Protein AF-A0A1A8BU71-F1 (afdb_monomer)

Sequence (80 aa):
VPSSTTVRLDLPSSLRVHPVFHVSMVKPVVSSPLCPSPPPPPPARLYKGGFVYTVRKILASRRRGRGVQYLIDWEGYGPE

Structure (mmCIF, N/CA/C/O backbone):
data_AF-A0A1A8BU71-F1
#
_entry.id   AF-A0A1A8BU71-F1
#
loop_
_atom_site.group_PDB
_atom_site.id
_atom_site.type_symbol
_atom_site.label_atom_id
_atom_site.label_alt_id
_atom_site.label_c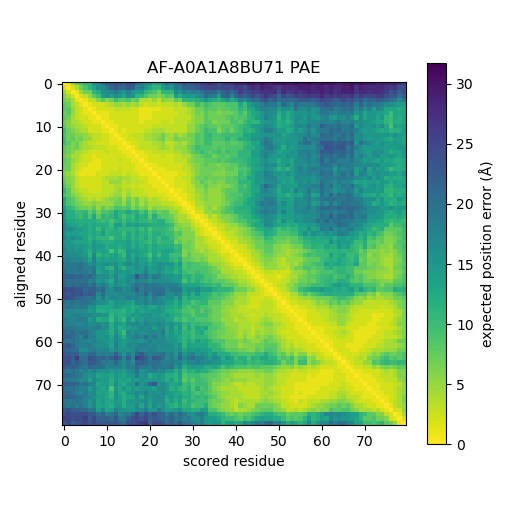omp_id
_atom_site.label_asym_id
_atom_site.label_entity_id
_atom_site.label_seq_id
_atom_site.pdbx_PDB_ins_code
_atom_site.Cartn_x
_atom_site.Cartn_y
_atom_site.Cartn_z
_atom_site.occupancy
_atom_site.B_iso_or_equiv
_atom_site.auth_seq_id
_atom_site.auth_comp_id
_atom_site.auth_asym_id
_atom_site.auth_atom_id
_atom_site.pdbx_PDB_model_num
ATOM 1 N N . VAL A 1 1 ? 4.270 5.312 37.279 1.00 52.91 1 VAL A N 1
ATOM 2 C CA . VAL A 1 1 ? 3.189 6.307 37.458 1.00 52.91 1 VAL A CA 1
ATOM 3 C C . VAL A 1 1 ? 2.881 6.881 36.086 1.00 52.91 1 VAL A C 1
ATOM 5 O O . VAL A 1 1 ? 3.830 7.329 35.455 1.00 52.91 1 VAL A O 1
ATOM 8 N N . PRO A 1 2 ? 1.653 6.775 35.556 1.00 55.78 2 PRO A N 1
ATOM 9 C CA . PRO A 1 2 ? 1.311 7.446 34.307 1.00 55.78 2 PRO A CA 1
ATOM 10 C C . PRO A 1 2 ? 1.344 8.958 34.553 1.00 55.78 2 PRO A C 1
ATOM 12 O O . PRO A 1 2 ? 0.610 9.474 35.392 1.00 55.78 2 PRO A O 1
ATOM 15 N N . SER A 1 3 ? 2.252 9.652 33.877 1.00 68.06 3 SER A N 1
ATOM 16 C CA . SER A 1 3 ? 2.313 11.115 33.862 1.00 68.06 3 SER A CA 1
ATOM 17 C C . SER A 1 3 ? 1.209 11.642 32.937 1.00 68.06 3 SER A C 1
ATOM 19 O O . SER A 1 3 ? 0.828 10.942 31.996 1.00 68.06 3 SER A O 1
ATOM 21 N N . SER A 1 4 ? 0.718 12.870 33.143 1.00 77.75 4 SER A N 1
ATOM 22 C CA . SER A 1 4 ? -0.356 13.482 32.324 1.00 77.75 4 SER A CA 1
ATOM 23 C C . SER A 1 4 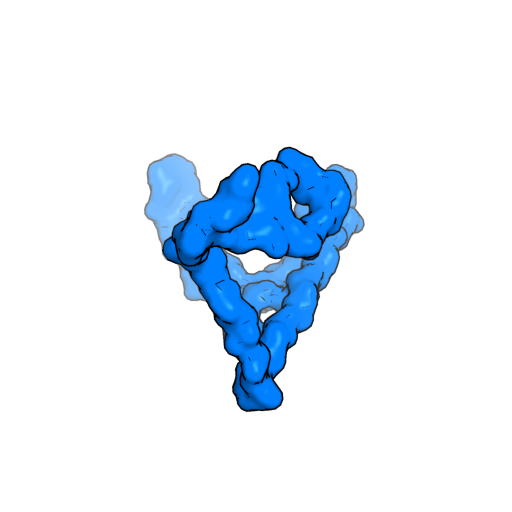? -0.049 13.558 30.818 1.00 77.75 4 SER A C 1
ATOM 25 O O . SER A 1 4 ? -0.939 13.807 30.011 1.00 77.75 4 SER A O 1
ATOM 27 N N . THR A 1 5 ? 1.204 13.316 30.434 1.00 87.56 5 THR A N 1
ATOM 28 C CA . THR A 1 5 ? 1.712 13.360 29.061 1.00 87.56 5 THR A CA 1
ATOM 29 C C . THR A 1 5 ? 1.902 11.988 28.409 1.00 87.56 5 THR A C 1
ATOM 31 O O . THR A 1 5 ? 2.392 11.918 27.281 1.00 87.56 5 THR A O 1
ATOM 34 N N . THR A 1 6 ? 1.530 10.891 29.077 1.00 91.88 6 THR A N 1
ATOM 35 C CA . THR A 1 6 ? 1.715 9.519 28.568 1.00 91.88 6 THR A CA 1
ATOM 36 C C . THR A 1 6 ? 0.422 8.714 28.578 1.00 91.88 6 THR A C 1
ATOM 38 O O . THR A 1 6 ? -0.335 8.770 29.543 1.00 91.88 6 THR A O 1
ATOM 41 N N . VAL A 1 7 ? 0.206 7.915 27.532 1.00 92.00 7 VAL A N 1
ATOM 42 C CA . VAL A 1 7 ? -0.924 6.983 27.408 1.00 92.00 7 VAL A CA 1
ATOM 43 C C . VAL A 1 7 ? -0.421 5.562 27.195 1.00 92.00 7 VAL A C 1
ATOM 45 O O . VAL A 1 7 ? 0.621 5.354 26.570 1.00 92.00 7 VAL A O 1
ATOM 48 N N . ARG A 1 8 ? -1.159 4.575 27.715 1.00 92.75 8 ARG A N 1
ATOM 49 C CA . ARG A 1 8 ? -0.899 3.154 27.470 1.00 92.75 8 ARG A CA 1
ATOM 50 C C . ARG A 1 8 ? -1.898 2.627 26.441 1.00 92.75 8 ARG A C 1
ATOM 52 O O . ARG A 1 8 ? -3.096 2.687 26.691 1.00 92.75 8 ARG A O 1
ATOM 59 N N . LEU A 1 9 ? -1.406 2.139 25.307 1.00 91.62 9 LEU A N 1
ATOM 60 C CA . LEU A 1 9 ? -2.215 1.539 24.246 1.00 91.62 9 LEU A CA 1
ATOM 61 C C . LEU A 1 9 ? -2.324 0.025 24.445 1.00 91.62 9 LEU A C 1
ATOM 63 O O . LEU A 1 9 ? -1.374 -0.617 24.899 1.00 91.62 9 LEU A O 1
ATOM 67 N N . ASP A 1 10 ? -3.468 -0.539 24.069 1.00 92.94 10 ASP A N 1
ATOM 68 C CA . ASP A 1 10 ? -3.658 -1.984 23.977 1.00 92.94 10 ASP A CA 1
ATOM 69 C C . ASP A 1 10 ? -3.170 -2.462 22.604 1.00 92.94 10 ASP A C 1
ATOM 71 O O . ASP A 1 10 ? -3.861 -2.334 21.593 1.00 92.94 10 ASP A O 1
ATOM 75 N N . LEU A 1 11 ? -1.905 -2.885 22.545 1.00 92.06 11 LEU A N 1
ATOM 76 C CA . LEU A 1 11 ? -1.250 -3.278 21.300 1.00 92.06 11 LEU A CA 1
ATOM 77 C C . LEU A 1 11 ? -1.255 -4.801 21.122 1.00 92.06 11 LEU A C 1
ATOM 79 O O . LEU A 1 11 ? -0.980 -5.527 22.081 1.00 92.06 11 LEU A O 1
ATOM 83 N N . PRO A 1 12 ? -1.431 -5.299 19.883 1.00 94.25 12 PRO A N 1
ATOM 84 C CA . PRO A 1 12 ? -1.203 -6.702 19.568 1.00 94.25 12 PRO A CA 1
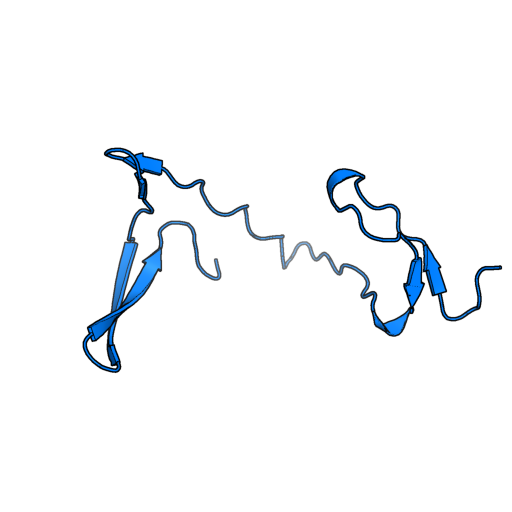ATOM 85 C C . PRO A 1 12 ? 0.208 -7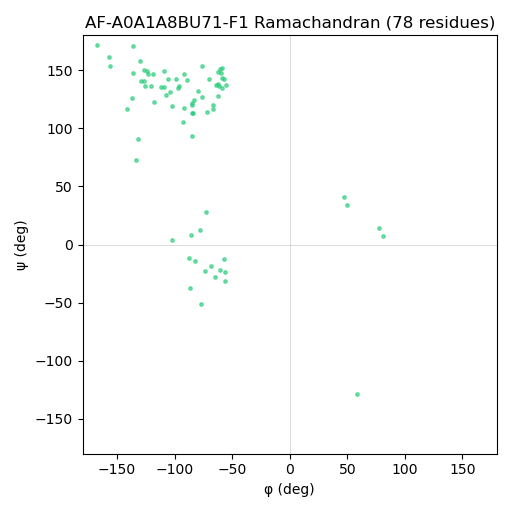.152 19.966 1.00 94.25 12 PRO A C 1
ATOM 87 O O . PRO A 1 12 ? 1.200 -6.476 19.679 1.00 94.25 12 PRO A O 1
ATOM 90 N N . SER A 1 13 ? 0.314 -8.347 20.552 1.00 89.44 13 SER A N 1
ATOM 91 C CA . SER A 1 13 ? 1.593 -8.932 20.987 1.00 89.44 13 SER A CA 1
ATOM 92 C C . SER A 1 13 ? 2.592 -9.150 19.842 1.00 89.44 13 SER A C 1
ATOM 94 O O . SER A 1 13 ? 3.802 -9.190 20.072 1.00 89.44 13 SER A O 1
ATOM 96 N N . SER A 1 14 ? 2.106 -9.233 18.601 1.00 94.19 14 SER A N 1
ATOM 97 C CA . SER A 1 14 ? 2.917 -9.373 17.389 1.00 94.19 14 SER A CA 1
ATOM 98 C C . SER A 1 14 ? 3.806 -8.162 17.098 1.00 94.19 14 SER A C 1
ATOM 100 O O . SER A 1 14 ? 4.867 -8.332 16.501 1.00 94.19 14 SER A O 1
ATOM 102 N N . LEU A 1 15 ? 3.417 -6.956 17.532 1.00 91.12 15 LEU A N 1
ATOM 103 C CA . LEU A 1 15 ? 4.158 -5.728 17.230 1.00 91.12 15 LEU A CA 1
ATOM 104 C C . LEU A 1 15 ? 5.468 -5.609 18.020 1.00 91.12 15 LEU A C 1
ATOM 106 O O . LEU A 1 15 ? 6.373 -4.918 17.566 1.00 91.12 15 LEU A O 1
ATOM 110 N N . ARG A 1 16 ? 5.601 -6.287 19.173 1.00 91.00 16 ARG A N 1
ATOM 111 C CA . ARG A 1 16 ? 6.805 -6.255 20.034 1.00 91.00 16 ARG A CA 1
ATOM 112 C C . ARG A 1 16 ? 7.314 -4.831 20.362 1.00 91.00 16 ARG A C 1
ATOM 114 O O . ARG A 1 16 ? 8.515 -4.622 20.504 1.00 91.00 16 ARG A O 1
ATOM 121 N N . VAL A 1 17 ? 6.411 -3.855 20.507 1.00 93.62 17 VAL A N 1
ATOM 122 C CA . VAL A 1 17 ? 6.721 -2.459 20.889 1.00 93.62 17 VAL A CA 1
ATOM 123 C C . VAL A 1 17 ? 6.230 -2.177 22.313 1.00 93.62 17 VAL A C 1
ATOM 125 O O . VAL A 1 17 ? 5.231 -2.746 22.753 1.00 93.62 17 VAL A O 1
ATOM 128 N N . HIS A 1 18 ? 6.915 -1.289 23.043 1.00 92.00 18 HIS A N 1
ATOM 129 C CA . HIS A 1 18 ? 6.486 -0.864 24.377 1.00 92.00 18 HIS A CA 1
ATOM 130 C C . HIS A 1 18 ? 5.118 -0.151 24.310 1.00 92.00 18 HIS A C 1
ATOM 132 O O . HIS A 1 18 ? 4.983 0.821 23.570 1.00 92.00 18 HIS A O 1
ATOM 138 N N . PRO A 1 19 ? 4.108 -0.551 25.10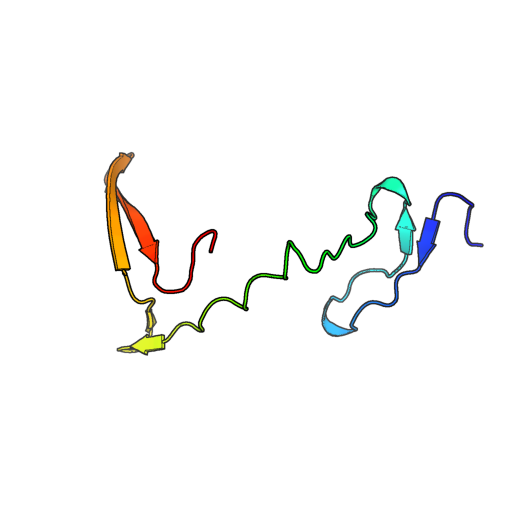7 1.00 93.38 19 PRO A N 1
ATOM 139 C CA . PRO A 1 19 ? 2.732 -0.068 24.962 1.00 93.38 19 PRO A CA 1
ATOM 140 C C . PRO A 1 19 ? 2.489 1.340 25.526 1.00 93.38 19 PRO A C 1
ATOM 142 O O . PRO A 1 19 ? 1.340 1.725 25.692 1.00 93.38 19 PRO A O 1
ATOM 145 N N . VAL A 1 20 ? 3.525 2.110 25.868 1.00 93.81 20 VAL A N 1
ATOM 146 C CA . VAL A 1 20 ? 3.388 3.436 26.501 1.00 93.81 20 VAL A CA 1
ATOM 147 C C . VAL A 1 20 ? 3.994 4.478 25.581 1.00 93.81 20 VAL A C 1
ATOM 149 O O . VAL A 1 20 ? 5.173 4.388 25.250 1.00 93.81 20 VAL A O 1
ATOM 152 N N . PHE A 1 21 ? 3.185 5.461 25.200 1.00 92.56 21 PHE A N 1
ATOM 153 C CA . PHE A 1 21 ? 3.539 6.502 24.242 1.00 92.56 21 PHE A CA 1
ATOM 154 C C . PHE A 1 21 ? 3.296 7.880 24.845 1.00 92.56 21 PHE A C 1
ATOM 156 O O . PHE A 1 21 ? 2.398 8.068 25.668 1.00 92.56 21 PHE A O 1
ATOM 163 N N . HIS A 1 22 ? 4.079 8.862 24.408 1.00 93.94 22 HIS A N 1
ATOM 164 C CA . HIS A 1 22 ? 3.783 10.262 24.689 1.00 93.94 22 HIS A CA 1
ATOM 165 C C . HIS A 1 22 ? 2.538 10.697 23.900 1.00 93.94 22 HIS A C 1
ATOM 167 O O . HIS A 1 22 ? 2.383 10.303 22.743 1.00 93.94 22 HIS A O 1
ATOM 173 N N . VAL A 1 23 ? 1.674 11.535 24.483 1.00 90.88 23 VAL A N 1
ATOM 174 C CA . VAL A 1 23 ? 0.392 11.952 23.871 1.00 90.88 23 VAL A CA 1
ATOM 175 C C . VAL A 1 23 ? 0.582 12.583 22.482 1.00 90.88 23 VAL A C 1
ATOM 177 O O . VAL A 1 23 ? -0.249 12.382 21.606 1.00 90.88 23 VAL A O 1
ATOM 180 N N . SER A 1 24 ? 1.706 13.264 22.224 1.00 92.19 24 SER A N 1
ATOM 181 C CA . SER A 1 24 ? 2.011 13.838 20.898 1.00 92.19 24 SER A CA 1
ATOM 182 C C . SER A 1 24 ? 2.296 12.808 19.794 1.00 92.19 24 SER A C 1
ATOM 184 O O . SER A 1 24 ? 2.251 13.160 18.617 1.00 92.19 24 SER A O 1
ATOM 186 N N . MET A 1 25 ? 2.612 11.557 20.149 1.00 91.38 25 MET A N 1
ATOM 187 C CA . MET A 1 25 ? 2.864 10.474 19.189 1.00 91.38 25 MET A CA 1
ATOM 188 C C . MET A 1 25 ? 1.581 9.745 18.778 1.00 91.38 25 MET A C 1
ATOM 190 O O . MET A 1 25 ? 1.606 8.945 17.846 1.00 91.38 25 MET A O 1
ATOM 194 N N . VAL A 1 26 ? 0.470 9.995 19.474 1.00 92.00 26 VAL A N 1
ATOM 195 C CA . VAL A 1 26 ? -0.802 9.307 19.251 1.00 92.00 26 VAL A CA 1
ATOM 196 C C . VAL A 1 26 ? -1.789 10.279 18.617 1.00 92.00 26 VAL A C 1
ATOM 198 O O . VAL A 1 26 ? -1.917 11.424 19.041 1.00 92.00 26 VAL A O 1
ATOM 201 N N . LYS A 1 27 ? -2.506 9.817 17.592 1.00 88.69 27 LYS A N 1
ATOM 202 C CA . LYS A 1 27 ? -3.632 10.541 16.999 1.00 88.69 27 LYS A CA 1
ATOM 203 C C . LYS A 1 27 ? -4.891 9.685 17.113 1.00 88.69 27 LYS A C 1
ATOM 205 O O . LYS A 1 27 ? -4.806 8.486 16.845 1.00 88.69 27 LYS A O 1
ATOM 210 N N . PRO A 1 28 ? -6.041 10.264 17.498 1.00 84.25 28 PRO A N 1
ATOM 211 C CA . PRO A 1 28 ? -7.297 9.533 17.488 1.00 84.25 28 PRO A CA 1
ATOM 212 C C . PRO A 1 28 ? -7.621 9.091 16.060 1.00 84.25 28 PRO A C 1
ATOM 214 O O . PRO A 1 28 ? -7.463 9.858 15.107 1.00 84.25 28 PRO A O 1
ATOM 217 N N . VAL A 1 29 ? -8.069 7.845 15.919 1.00 83.44 29 VAL A N 1
ATOM 218 C CA . VAL A 1 29 ? -8.554 7.334 14.638 1.00 83.44 29 VAL A CA 1
ATOM 219 C C . VAL A 1 29 ? -9.893 8.004 14.354 1.00 83.44 29 VAL A C 1
ATOM 221 O O . VAL A 1 29 ? -10.868 7.784 15.069 1.00 83.44 29 VAL A O 1
ATOM 224 N N . VAL A 1 30 ? -9.939 8.831 13.313 1.00 79.12 30 VAL A N 1
ATOM 225 C CA . VAL A 1 30 ? -11.184 9.417 12.814 1.00 79.12 30 VAL A CA 1
ATOM 226 C C . VAL A 1 30 ? -11.708 8.492 11.726 1.00 79.12 30 VAL A C 1
ATOM 228 O O . VAL A 1 30 ? -11.146 8.440 10.635 1.00 79.12 30 VAL A O 1
ATOM 231 N N . SER A 1 31 ? -12.759 7.737 12.037 1.00 78.75 31 SER A N 1
ATOM 232 C CA . SER A 1 31 ? -13.517 6.993 11.029 1.00 78.75 31 SER A CA 1
ATOM 233 C C . SER A 1 31 ? -14.743 7.810 10.637 1.00 78.75 31 SER A C 1
ATOM 235 O O . SER A 1 31 ? -15.416 8.387 11.489 1.00 78.75 31 SER A O 1
ATOM 237 N N . SER A 1 32 ? -15.008 7.905 9.339 1.00 79.62 32 SER A N 1
ATOM 238 C CA . SER A 1 32 ? -16.201 8.557 8.805 1.00 79.62 32 SER A CA 1
ATOM 239 C C . SER A 1 32 ? -16.905 7.568 7.886 1.00 79.62 32 SER A C 1
ATOM 241 O O . SER A 1 32 ? -16.227 6.957 7.061 1.00 79.62 32 SER A O 1
ATOM 243 N N . PRO A 1 33 ? -18.242 7.435 7.946 1.00 79.38 33 PRO A N 1
ATOM 244 C CA . PRO A 1 33 ? -18.989 6.675 6.943 1.00 79.38 33 PRO A CA 1
ATOM 245 C C . PRO A 1 33 ? -18.743 7.177 5.512 1.00 79.38 33 PRO A C 1
ATOM 247 O O . PRO A 1 33 ? -18.900 6.422 4.561 1.00 79.38 33 PRO A O 1
ATOM 250 N N . LEU A 1 34 ? -18.335 8.445 5.366 1.00 82.81 34 LEU A N 1
ATOM 251 C CA . LEU A 1 34 ? -17.987 9.063 4.085 1.00 82.81 34 LEU A CA 1
ATOM 252 C C . LEU A 1 34 ? -16.551 8.753 3.627 1.00 82.81 34 LEU A C 1
ATOM 254 O O . LEU A 1 34 ? -16.227 8.995 2.471 1.00 82.81 34 LEU A O 1
ATOM 258 N N . CYS A 1 35 ? -15.699 8.232 4.517 1.00 76.19 35 CYS A N 1
ATOM 259 C CA . CYS A 1 35 ? -14.312 7.854 4.236 1.00 76.19 35 CYS A CA 1
ATOM 260 C C . CYS A 1 35 ? -14.036 6.456 4.821 1.00 76.19 35 CYS A C 1
ATOM 262 O O . CYS A 1 35 ? -13.380 6.353 5.867 1.00 76.19 35 CYS A O 1
ATOM 264 N N . PRO A 1 36 ? -14.572 5.382 4.212 1.00 79.75 36 PRO A N 1
ATOM 265 C CA . PRO A 1 36 ? -14.278 4.026 4.655 1.00 79.75 36 PRO A CA 1
ATOM 266 C C . PRO A 1 36 ? -12.773 3.740 4.548 1.00 79.75 36 PRO A C 1
ATOM 268 O O . PRO A 1 36 ? -12.080 4.299 3.699 1.00 79.75 36 PRO A O 1
ATOM 271 N N . SER A 1 37 ? -12.258 2.858 5.412 1.00 76.00 37 SER A N 1
ATOM 272 C CA . SER A 1 37 ? -10.895 2.348 5.233 1.00 76.00 37 SER A CA 1
ATOM 273 C C . SER A 1 37 ? -10.805 1.662 3.870 1.00 76.00 37 SER A C 1
ATOM 275 O O . SER A 1 37 ? -11.690 0.854 3.568 1.00 76.00 37 SER A O 1
ATOM 277 N N . PRO A 1 38 ? -9.752 1.918 3.075 1.00 74.69 38 PRO A N 1
ATOM 278 C CA . PRO A 1 38 ? -9.563 1.195 1.831 1.00 74.69 38 PRO A CA 1
ATOM 279 C C . PRO A 1 38 ? -9.445 -0.308 2.126 1.00 74.69 38 PRO A C 1
ATOM 281 O O . PRO A 1 38 ? -8.951 -0.692 3.202 1.00 74.69 38 PRO A O 1
ATOM 284 N N . PRO A 1 39 ? -9.913 -1.172 1.208 1.00 77.12 39 PRO A N 1
ATOM 285 C CA . PRO A 1 39 ? -9.735 -2.607 1.343 1.00 77.12 39 PRO A CA 1
ATOM 286 C C . PRO A 1 39 ? -8.238 -2.944 1.429 1.00 77.12 39 PRO A C 1
ATOM 288 O O . PRO A 1 39 ? -7.400 -2.212 0.890 1.00 77.12 39 PRO A O 1
ATOM 291 N N . PRO A 1 40 ? -7.869 -4.045 2.106 1.00 78.06 40 PRO A N 1
ATOM 292 C CA . PRO A 1 40 ? -6.483 -4.468 2.136 1.00 78.06 40 PRO A CA 1
ATOM 293 C C . PRO A 1 40 ? -5.990 -4.711 0.702 1.00 78.06 40 PRO A C 1
ATOM 295 O O . PRO A 1 40 ? -6.743 -5.229 -0.129 1.00 78.06 40 PRO A O 1
ATOM 298 N N . PRO A 1 41 ? -4.728 -4.366 0.409 1.00 79.06 41 PRO A N 1
ATOM 299 C CA . PRO A 1 41 ? -4.166 -4.589 -0.910 1.00 79.06 41 PRO A CA 1
ATOM 300 C C . PRO A 1 41 ? -4.237 -6.078 -1.304 1.00 79.06 41 PRO A C 1
ATOM 302 O O . PRO A 1 41 ? -4.022 -6.945 -0.448 1.00 79.06 41 PRO A O 1
ATOM 305 N N . PRO A 1 42 ? -4.502 -6.412 -2.581 1.00 81.69 42 PRO A N 1
ATOM 306 C CA . PRO A 1 42 ? -4.613 -7.800 -3.009 1.00 81.69 42 PRO A CA 1
ATOM 307 C C . PRO A 1 42 ? -3.283 -8.546 -2.837 1.00 81.69 42 PRO A C 1
ATOM 309 O O . PRO A 1 42 ? -2.231 -8.011 -3.186 1.00 81.69 42 PRO A O 1
ATOM 312 N N . PRO A 1 43 ? -3.286 -9.794 -2.340 1.00 82.31 43 PRO A N 1
ATOM 313 C CA . PRO A 1 43 ? -2.054 -10.521 -2.058 1.00 82.31 43 PRO A CA 1
ATOM 314 C C . PRO A 1 43 ? -1.225 -10.754 -3.325 1.00 82.31 43 PRO A C 1
ATOM 316 O O . PRO A 1 43 ? -1.756 -10.939 -4.424 1.00 82.31 43 PRO A O 1
ATOM 319 N N . ALA A 1 44 ? 0.098 -10.785 -3.161 1.00 83.19 44 ALA A N 1
ATOM 320 C CA . ALA A 1 44 ? 1.005 -11.117 -4.248 1.00 83.19 44 ALA A CA 1
ATOM 321 C C . ALA A 1 44 ? 0.760 -12.553 -4.739 1.00 83.19 44 ALA A C 1
ATOM 323 O O . ALA A 1 44 ? 0.577 -13.476 -3.941 1.00 83.19 44 ALA A O 1
ATOM 324 N N . ARG A 1 45 ? 0.781 -12.762 -6.058 1.00 86.31 45 ARG A N 1
ATOM 325 C CA . ARG A 1 45 ? 0.598 -14.091 -6.660 1.00 86.31 45 ARG A CA 1
ATOM 326 C C . ARG A 1 45 ? 1.950 -14.782 -6.788 1.00 86.31 45 ARG A C 1
ATOM 328 O O . ARG A 1 45 ? 2.932 -14.136 -7.137 1.00 86.31 45 ARG A O 1
ATOM 335 N N . LEU A 1 46 ? 2.014 -16.089 -6.548 1.00 88.31 46 LEU A N 1
ATOM 336 C CA . LEU A 1 46 ? 3.229 -16.858 -6.811 1.00 88.31 46 LEU A CA 1
ATOM 337 C C . LEU A 1 46 ? 3.250 -17.285 -8.283 1.00 88.31 46 LEU A C 1
ATOM 339 O O . LEU A 1 46 ? 2.362 -18.005 -8.737 1.00 88.31 46 LEU A O 1
ATOM 343 N N . TYR A 1 47 ? 4.265 -16.861 -9.029 1.00 85.06 47 TYR A N 1
ATOM 344 C CA . TYR A 1 47 ? 4.467 -17.259 -10.419 1.00 85.06 47 TYR A CA 1
ATOM 345 C 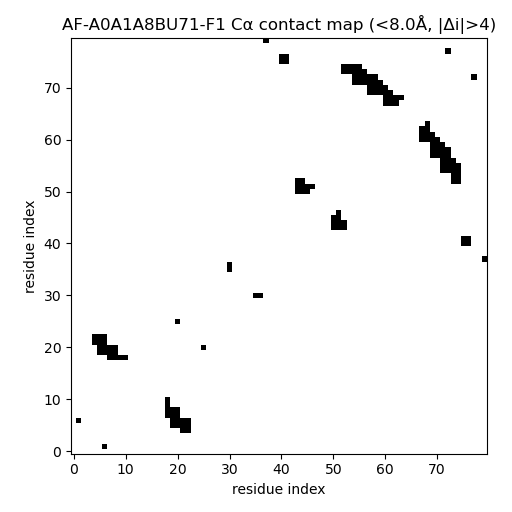C . TYR A 1 47 ? 5.943 -17.562 -10.668 1.00 85.06 47 TYR A C 1
ATOM 347 O O . TYR A 1 47 ? 6.811 -16.745 -10.371 1.00 85.06 47 TYR A O 1
ATOM 355 N N . LYS A 1 48 ? 6.232 -18.756 -11.202 1.00 85.69 48 LYS A N 1
ATOM 356 C CA . LYS A 1 48 ? 7.597 -19.236 -11.503 1.00 85.69 48 LYS A CA 1
ATOM 357 C C . LYS A 1 48 ? 8.609 -19.025 -10.357 1.00 85.69 48 LYS A C 1
ATOM 359 O O . LYS A 1 48 ? 9.751 -18.653 -10.595 1.00 85.69 48 LYS A O 1
ATOM 364 N N . GLY A 1 49 ? 8.185 -19.262 -9.114 1.00 88.00 49 GLY A N 1
ATOM 365 C CA . GLY A 1 49 ? 9.052 -19.160 -7.932 1.00 88.00 49 GLY A CA 1
ATOM 366 C C . GLY A 1 49 ? 9.259 -17.742 -7.389 1.00 88.00 49 GLY A C 1
ATOM 367 O O . GLY A 1 49 ? 10.058 -17.568 -6.475 1.00 88.00 49 GLY A O 1
ATOM 368 N N . GLY A 1 50 ? 8.543 -16.739 -7.910 1.00 87.44 50 GLY A N 1
ATOM 369 C CA . GLY A 1 50 ? 8.588 -15.362 -7.418 1.00 87.44 50 GLY A CA 1
ATOM 370 C C . GLY A 1 50 ? 7.202 -14.774 -7.163 1.00 87.44 50 GLY A C 1
ATOM 371 O O . GLY A 1 50 ? 6.202 -15.222 -7.725 1.00 87.44 50 GLY A O 1
ATOM 372 N N . PHE A 1 51 ? 7.149 -13.753 -6.310 1.00 87.81 51 PHE A N 1
ATOM 373 C CA . PHE A 1 51 ? 5.945 -12.953 -6.109 1.00 87.81 51 PHE A CA 1
ATOM 374 C C . PHE A 1 51 ? 5.758 -11.983 -7.276 1.00 87.81 51 PHE A C 1
ATOM 376 O O . PHE A 1 51 ? 6.660 -11.211 -7.603 1.00 87.81 51 PHE A O 1
ATOM 383 N N . VAL A 1 52 ? 4.579 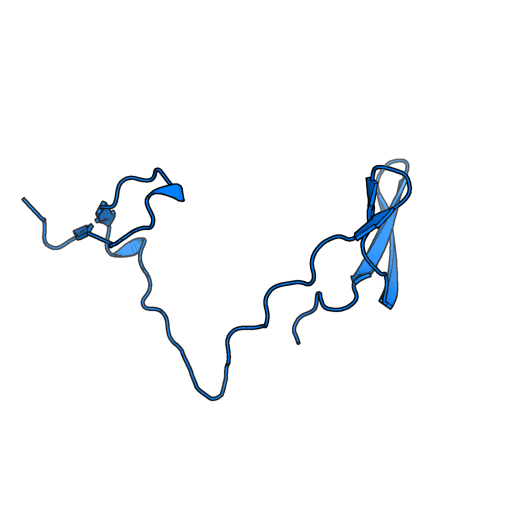-12.017 -7.891 1.00 89.75 52 VAL A N 1
ATOM 384 C CA . VAL A 1 52 ? 4.189 -11.140 -8.994 1.00 89.75 52 VAL A CA 1
ATOM 385 C C . VAL A 1 52 ? 2.902 -10.394 -8.663 1.00 89.75 52 VAL A C 1
ATOM 387 O O . VAL A 1 52 ? 2.020 -10.896 -7.961 1.00 89.75 52 VAL A O 1
ATOM 390 N N . TYR A 1 53 ? 2.796 -9.191 -9.217 1.00 88.06 53 TYR A N 1
ATOM 391 C CA . TYR A 1 53 ? 1.638 -8.314 -9.100 1.00 88.06 53 TYR A CA 1
ATOM 392 C C . TYR A 1 53 ? 1.062 -8.071 -10.491 1.00 88.06 53 TYR A C 1
ATOM 394 O O . TYR A 1 53 ? 1.798 -8.041 -11.480 1.00 88.06 53 TYR A O 1
ATOM 402 N N . THR A 1 54 ? -0.258 -7.921 -10.573 1.00 89.06 54 THR A N 1
ATOM 403 C CA . THR A 1 54 ? -0.919 -7.675 -11.858 1.00 89.06 54 THR A CA 1
ATOM 404 C C . THR A 1 54 ? -0.840 -6.188 -12.183 1.00 89.06 54 THR A C 1
ATOM 406 O O . THR A 1 54 ? -1.225 -5.340 -11.380 1.00 89.06 54 THR A O 1
ATOM 409 N N . VAL A 1 55 ? -0.280 -5.873 -13.349 1.00 90.69 55 VAL A N 1
ATOM 410 C CA . VAL A 1 55 ? -0.168 -4.502 -13.851 1.00 90.69 55 VAL A CA 1
ATOM 411 C C . VAL A 1 55 ? -1.462 -4.147 -14.567 1.00 90.69 55 VAL A C 1
ATOM 413 O O . VAL A 1 55 ? -1.810 -4.806 -15.545 1.00 90.69 55 VAL A O 1
ATOM 416 N N . ARG A 1 56 ? -2.140 -3.086 -14.122 1.00 90.69 56 ARG A N 1
ATOM 417 C CA . ARG A 1 56 ? -3.284 -2.513 -14.838 1.00 90.69 56 ARG A CA 1
ATOM 418 C C . ARG A 1 56 ? -2.803 -1.688 -16.028 1.00 90.69 56 ARG A C 1
ATOM 420 O O . ARG A 1 56 ? -3.266 -1.890 -17.148 1.00 90.69 56 ARG A O 1
ATOM 427 N N . LYS A 1 57 ? -1.865 -0.761 -15.799 1.00 93.12 57 LYS A N 1
ATOM 428 C CA . LYS A 1 57 ? -1.327 0.123 -16.845 1.00 93.12 57 LYS A CA 1
ATOM 429 C C . LYS A 1 57 ? 0.067 0.647 -16.495 1.00 93.12 57 LYS A C 1
ATOM 431 O O . LYS A 1 57 ? 0.417 0.808 -15.334 1.00 93.12 57 LYS A O 1
ATOM 436 N N . ILE A 1 58 ? 0.863 0.975 -17.511 1.00 94.50 58 ILE A N 1
ATOM 437 C CA . ILE A 1 58 ? 2.076 1.786 -17.343 1.00 94.50 58 ILE A CA 1
ATOM 438 C C . ILE A 1 58 ? 1.698 3.253 -17.565 1.00 94.50 58 ILE A C 1
ATOM 440 O O . ILE A 1 58 ? 1.250 3.625 -18.649 1.00 94.50 58 ILE A O 1
ATOM 444 N N . LEU A 1 59 ? 1.859 4.079 -16.535 1.00 95.44 59 LEU A N 1
ATOM 445 C CA . LEU A 1 59 ? 1.480 5.493 -16.555 1.00 95.44 59 LEU A CA 1
ATOM 446 C C . LEU A 1 59 ? 2.584 6.385 -17.120 1.00 95.44 59 LEU A C 1
ATOM 448 O O . LEU A 1 59 ? 2.302 7.350 -17.821 1.00 95.44 59 LEU A O 1
ATOM 452 N N . ALA A 1 60 ? 3.842 6.075 -16.812 1.00 96.19 60 ALA A N 1
ATOM 453 C CA . ALA A 1 60 ? 4.981 6.857 -17.275 1.00 96.19 60 ALA A CA 1
ATOM 454 C C . ALA A 1 60 ? 6.263 6.024 -17.284 1.00 96.19 60 ALA A C 1
ATOM 456 O O . ALA A 1 60 ? 6.383 5.020 -16.583 1.00 96.19 60 ALA A O 1
ATOM 457 N N . SER A 1 61 ? 7.257 6.492 -18.032 1.00 96.56 61 SER A N 1
ATOM 458 C CA . SER A 1 61 ? 8.621 5.970 -17.998 1.00 96.56 61 SER A CA 1
ATOM 459 C C . SER A 1 61 ? 9.603 7.114 -17.807 1.00 96.56 61 SER A C 1
ATOM 461 O O . SER A 1 61 ? 9.443 8.169 -18.419 1.00 96.56 61 SER A O 1
ATOM 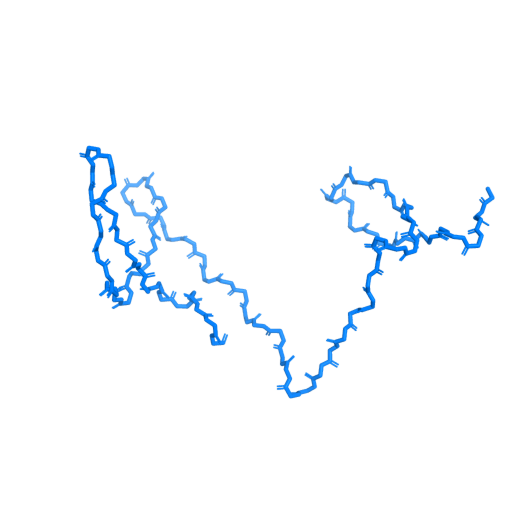463 N N . ARG A 1 62 ? 10.651 6.904 -17.014 1.00 97.06 62 ARG A N 1
ATOM 464 C CA . ARG A 1 62 ? 11.752 7.863 -16.876 1.00 97.06 62 ARG A CA 1
ATOM 465 C C . ARG A 1 62 ? 13.099 7.160 -16.892 1.00 97.06 62 ARG A C 1
ATOM 467 O O . ARG A 1 62 ? 13.231 6.058 -16.363 1.00 97.06 62 ARG A O 1
ATOM 474 N N . ARG A 1 63 ? 14.126 7.819 -17.428 1.00 97.00 63 ARG A N 1
ATOM 475 C CA . ARG A 1 63 ? 15.517 7.378 -17.248 1.00 97.00 63 ARG A CA 1
ATOM 476 C C . ARG A 1 63 ? 16.019 7.815 -15.874 1.00 97.00 63 ARG A C 1
ATOM 478 O O . ARG A 1 63 ? 15.836 8.966 -15.486 1.00 97.00 63 ARG A O 1
ATOM 485 N N . ARG A 1 64 ? 16.647 6.901 -15.135 1.00 95.69 64 ARG A N 1
ATOM 486 C CA . ARG A 1 64 ? 17.308 7.192 -13.857 1.00 95.69 64 ARG A CA 1
ATOM 487 C C . ARG A 1 64 ? 18.599 6.384 -13.756 1.00 95.69 64 ARG A C 1
ATOM 489 O O . ARG A 1 64 ? 18.566 5.155 -13.724 1.00 95.69 64 ARG A O 1
ATOM 496 N N . GLY A 1 65 ? 19.735 7.078 -13.692 1.00 94.12 65 GLY A N 1
ATOM 497 C CA . GLY A 1 65 ? 21.053 6.440 -13.715 1.00 94.12 65 GLY A CA 1
ATOM 498 C C . GLY A 1 65 ? 21.243 5.600 -14.981 1.00 94.12 65 GLY A C 1
ATOM 499 O O . GLY A 1 65 ? 20.982 6.074 -16.083 1.00 94.12 65 GLY A O 1
ATOM 500 N N . ARG A 1 66 ? 21.658 4.338 -14.818 1.00 94.56 66 ARG A N 1
ATOM 501 C CA . ARG A 1 66 ? 21.872 3.389 -15.927 1.00 94.56 66 ARG A CA 1
ATOM 502 C C . ARG A 1 66 ? 20.608 2.621 -16.360 1.00 94.56 66 ARG A C 1
ATOM 504 O O . ARG A 1 66 ? 20.727 1.692 -17.149 1.00 94.56 66 ARG A O 1
ATOM 511 N N . GLY A 1 67 ? 19.418 2.963 -15.853 1.00 96.00 67 GLY A N 1
ATOM 512 C CA . GLY A 1 67 ? 18.186 2.200 -16.103 1.00 96.00 67 GLY A CA 1
ATOM 513 C C . GLY A 1 67 ? 16.952 3.048 -16.423 1.00 96.00 67 GLY A C 1
ATOM 514 O O . GLY A 1 67 ? 16.952 4.275 -16.293 1.00 96.00 6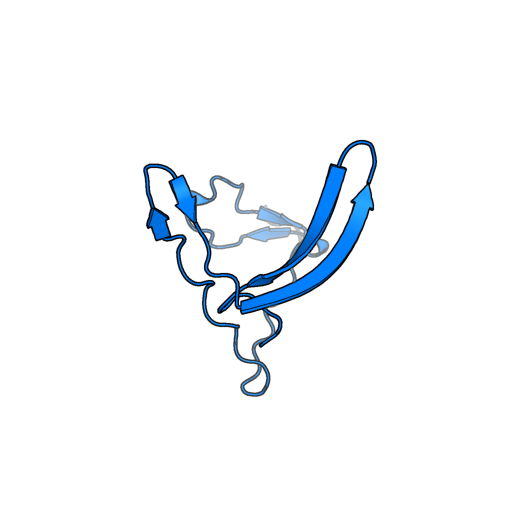7 GLY A O 1
ATOM 515 N N . VAL A 1 68 ? 15.878 2.369 -16.836 1.00 96.94 68 VAL A N 1
ATOM 516 C CA . VAL A 1 68 ? 14.540 2.950 -17.024 1.00 96.94 68 VAL A CA 1
ATOM 517 C C . VAL A 1 68 ? 13.656 2.521 -15.858 1.00 96.94 68 VAL A C 1
ATOM 519 O O . VAL A 1 68 ? 13.611 1.346 -15.506 1.00 96.94 68 VAL A O 1
ATOM 522 N N . GLN A 1 69 ? 12.966 3.478 -15.249 1.00 97.19 69 GLN A N 1
ATOM 523 C CA . GLN A 1 69 ? 11.936 3.231 -14.247 1.00 97.19 69 GLN A CA 1
ATOM 524 C C . GLN A 1 69 ? 10.562 3.467 -14.864 1.00 97.19 69 GLN A C 1
ATOM 526 O O . GLN A 1 69 ? 10.389 4.419 -15.627 1.00 97.19 69 GLN A O 1
ATOM 531 N N . TYR A 1 70 ? 9.593 2.642 -14.481 1.00 95.50 70 TYR A N 1
ATOM 532 C CA . TYR A 1 70 ? 8.203 2.764 -14.898 1.00 95.50 70 TYR A CA 1
ATOM 533 C C . TYR A 1 70 ? 7.336 3.152 -13.706 1.00 95.50 70 TYR A C 1
ATOM 535 O O . TYR A 1 70 ? 7.486 2.601 -12.616 1.00 95.50 70 TYR A O 1
ATOM 543 N N . LEU A 1 71 ? 6.438 4.107 -13.920 1.00 94.38 71 LEU A N 1
ATOM 544 C CA . LEU A 1 71 ? 5.325 4.364 -13.021 1.00 94.38 71 LEU A CA 1
ATOM 545 C C . LEU A 1 71 ? 4.211 3.394 -13.406 1.00 94.38 71 LEU A C 1
ATOM 547 O O . LEU A 1 71 ? 3.681 3.473 -14.514 1.00 94.38 71 LEU A O 1
ATOM 551 N N . ILE A 1 72 ? 3.918 2.457 -12.513 1.00 93.31 72 ILE A N 1
ATOM 552 C CA . ILE A 1 72 ? 2.981 1.363 -12.749 1.00 93.31 72 ILE A CA 1
ATOM 553 C C . ILE A 1 72 ? 1.709 1.635 -11.952 1.00 93.31 72 ILE A C 1
ATOM 555 O O . ILE A 1 72 ? 1.774 1.896 -10.753 1.00 93.31 72 ILE A O 1
ATOM 559 N N . ASP A 1 73 ? 0.578 1.562 -12.641 1.00 90.88 73 ASP A N 1
ATOM 560 C CA . ASP A 1 73 ? -0.746 1.412 -12.056 1.00 90.88 73 ASP A CA 1
ATOM 561 C C . ASP A 1 73 ? -0.984 -0.081 -11.811 1.00 90.88 73 ASP A C 1
ATOM 563 O O . ASP A 1 73 ? -1.002 -0.895 -12.745 1.00 90.88 73 ASP A O 1
ATOM 567 N N . TRP A 1 74 ? -1.070 -0.448 -10.540 1.00 89.31 74 TRP A N 1
ATOM 568 C CA . TRP A 1 74 ? -1.179 -1.824 -10.082 1.00 89.31 74 TRP A CA 1
ATOM 569 C C . TRP A 1 74 ? -2.648 -2.161 -9.837 1.00 89.31 74 TRP A C 1
ATOM 571 O O . TRP A 1 74 ? -3.396 -1.392 -9.235 1.00 89.31 74 TRP A O 1
ATOM 581 N N . GLU A 1 75 ? -3.083 -3.336 -10.277 1.00 86.88 75 GLU A N 1
ATOM 582 C CA . GLU A 1 75 ? -4.477 -3.726 -10.095 1.00 86.88 75 GLU A CA 1
ATOM 583 C C . GLU A 1 75 ? -4.811 -3.927 -8.607 1.00 86.88 75 GLU A C 1
ATOM 585 O O . GLU A 1 75 ? -4.207 -4.762 -7.936 1.00 86.88 75 GLU A O 1
ATOM 590 N N . GLY A 1 76 ? -5.777 -3.153 -8.098 1.00 82.81 76 GLY A N 1
ATOM 591 C CA . GLY A 1 76 ? -6.196 -3.169 -6.689 1.00 82.81 76 GLY A CA 1
ATOM 592 C C . GLY A 1 76 ? -5.247 -2.437 -5.735 1.00 82.81 76 GLY A C 1
ATOM 593 O O . GLY A 1 76 ? -5.354 -2.594 -4.523 1.00 82.81 76 GLY A O 1
ATOM 594 N N . TYR A 1 77 ? -4.326 -1.640 -6.277 1.00 76.94 77 TYR A N 1
ATOM 595 C CA . TYR A 1 77 ? -3.377 -0.817 -5.535 1.00 76.94 77 TYR A CA 1
ATOM 596 C C . TYR A 1 77 ? -3.399 0.600 -6.129 1.00 76.94 77 TYR A C 1
ATOM 598 O O . TYR A 1 77 ? -2.665 0.913 -7.065 1.00 76.94 77 TYR A O 1
ATOM 606 N N . GLY A 1 78 ? -4.257 1.459 -5.587 1.00 68.62 78 GLY A N 1
ATOM 607 C CA . GLY A 1 78 ? -4.446 2.843 -6.022 1.00 68.62 78 GLY A CA 1
ATOM 608 C C . GLY A 1 78 ? -5.270 3.619 -4.992 1.00 68.62 78 GLY A C 1
ATOM 609 O O . GLY A 1 78 ? -5.749 3.005 -4.043 1.00 68.62 78 GLY A O 1
ATOM 610 N N . PRO A 1 79 ? -5.416 4.947 -5.130 1.00 62.59 79 PRO A N 1
ATOM 611 C CA . PRO A 1 79 ? -6.185 5.787 -4.204 1.00 62.59 79 PRO A CA 1
ATOM 612 C C . PRO A 1 79 ? -7.716 5.615 -4.327 1.00 62.59 79 PRO A C 1
ATOM 614 O O . PRO A 1 79 ? -8.449 6.563 -4.061 1.00 62.59 79 PRO A O 1
ATOM 617 N N . GLU A 1 80 ? -8.177 4.436 -4.751 1.00 57.31 80 GLU A N 1
ATOM 618 C CA . GLU A 1 80 ? -9.593 4.041 -4.724 1.00 57.31 80 GLU A CA 1
ATOM 619 C C . GLU A 1 80 ? -10.010 3.647 -3.299 1.00 57.31 80 GLU A C 1
ATOM 621 O O . GLU A 1 80 ? -9.196 2.993 -2.599 1.00 57.31 80 GLU A O 1
#

Radius of gyration: 20.4 Å; Cα contacts (8 Å, |Δi|>4): 73; chains: 1; bounding box: 41×33×56 Å

Foldseek 3Di:
DDDPQKDFAPDDPVVVDHRIDGPVVDDDDDDDPVDHDQDPADAFDDDPNDTDFAFPDFPDWDDDDPDIDTDTDTVRDDPD

Mean predicted aligned error: 10.58 Å

InterPro domains:
  IPR000953 Chromo/chromo shadow domain [PS50013] (53-80)
  IPR016197 Chromo-like domain superfamily [SSF54160] (16-79)

Organism: Nothobranchius kadleci (NCBI:txid1051664)

Solvent-accessible surface area (backbone atoms only — not comparable to full-atom values): 5562 Å² total; per-residue (Å²): 131,88,50,101,57,48,45,76,55,94,67,67,80,87,70,80,65,80,48,64,42,50,53,91,81,58,74,85,86,84,80,42,95,91,54,67,80,64,76,79,66,69,78,71,40,83,52,98,92,39,77,43,78,60,72,70,44,78,76,46,75,46,81,55,91,99,44,76,47,71,45,68,41,38,62,73,55,67,100,107

pLDDT: mean 86.56, std 9.62, range [52.91, 97.19]

Secondary structure (DSSP, 8-state):
---TTEEE----GGG---SEEEGGG------BTTBPPPPPPPPPEEETTEEE--EEEEEEEEEETTEEEEEEEETTBS--

Nearest PDB structures (foldseek):
  7vyw-assembly1_A  TM=8.651E-01  e=7.507E-01  Arabidopsis thaliana
  8xag-assembly2_B  TM=7.763E-01  e=5.138E-01  Arabidopsis thaliana
  5ejw-assembly1_A  TM=7.939E-01  e=8.519E-01  Mus musculus